Protein AF-A0A1B7M0Y3-F1 (afdb_monomer_lite)

pLDDT: mean 75.37, std 21.5, range [39.0, 94.75]

Radius of gyration: 18.72 Å; chains: 1; bounding box: 26×47×49 Å

Sequence (87 aa):
MLLDPDVSHSFRITALSETNEDEVVNSTQAITAAERARHIGQAIHNSNMEGMEASQQAILETYDYISGEINAETLVARVRALHGLER

Organism: NCBI:txid1837282

Structure (mmCIF, N/CA/C/O backbone):
data_AF-A0A1B7M0Y3-F1
#
_entry.id   AF-A0A1B7M0Y3-F1
#
loop_
_atom_site.group_PDB
_atom_site.id
_atom_site.type_symbol
_atom_site.label_atom_id
_atom_site.label_alt_id
_atom_site.label_comp_id
_atom_site.label_asym_id
_atom_site.label_entity_id
_atom_site.label_seq_id
_atom_site.pdbx_PDB_ins_code
_atom_site.Cartn_x
_atom_site.Cartn_y
_atom_site.Cartn_z
_atom_site.occupancy
_atom_site.B_iso_or_equiv
_atom_site.auth_seq_id
_atom_site.auth_comp_id
_atom_site.auth_asym_id
_atom_site.auth_atom_id
_atom_site.pdbx_PDB_model_num
ATOM 1 N N . MET A 1 1 ? 11.241 23.567 20.960 1.00 39.00 1 MET A N 1
ATOM 2 C CA . MET A 1 1 ? 9.847 23.203 20.645 1.00 39.00 1 MET A CA 1
ATOM 3 C C . MET A 1 1 ? 9.754 21.710 20.898 1.00 39.00 1 MET A C 1
ATOM 5 O O . MET A 1 1 ? 10.330 20.941 20.143 1.00 39.00 1 MET A O 1
ATOM 9 N N . LEU A 1 2 ? 9.250 21.358 22.078 1.00 44.50 2 LEU A N 1
ATOM 10 C CA . LEU A 1 2 ? 9.237 20.015 22.655 1.00 44.50 2 LEU A CA 1
ATOM 11 C C . LEU A 1 2 ? 7.865 19.419 22.307 1.00 44.50 2 LEU A C 1
ATOM 13 O O . LEU A 1 2 ? 6.863 20.055 22.618 1.00 44.50 2 LEU A O 1
ATOM 17 N N . LEU A 1 3 ? 7.806 18.293 21.595 1.00 44.69 3 LEU A N 1
ATOM 18 C CA . LEU A 1 3 ? 6.560 17.534 21.470 1.00 44.69 3 LEU A CA 1
ATOM 19 C C . LEU A 1 3 ? 6.494 16.591 22.669 1.00 44.69 3 LEU A C 1
ATOM 21 O O . LEU A 1 3 ? 7.345 15.712 22.792 1.00 44.69 3 LEU A O 1
ATOM 25 N N . ASP A 1 4 ? 5.511 16.796 23.538 1.00 39.91 4 ASP A N 1
ATOM 26 C CA . ASP A 1 4 ? 5.153 15.872 24.610 1.00 39.91 4 ASP A CA 1
ATOM 27 C C . ASP A 1 4 ? 4.588 14.567 24.008 1.00 39.91 4 ASP A C 1
ATOM 29 O O . ASP A 1 4 ? 3.583 14.620 23.294 1.00 39.91 4 ASP A O 1
ATOM 33 N N . PRO A 1 5 ? 5.187 13.387 24.261 1.00 45.41 5 PRO A N 1
ATOM 34 C CA . PRO A 1 5 ? 4.678 12.110 23.767 1.00 45.41 5 PRO A CA 1
ATOM 35 C C . PRO A 1 5 ? 3.762 11.411 24.789 1.00 45.41 5 PRO A C 1
ATOM 37 O O . PRO A 1 5 ? 3.867 10.201 24.970 1.00 45.41 5 PRO A O 1
ATOM 40 N N . ASP A 1 6 ? 2.869 12.146 25.462 1.00 47.69 6 ASP A N 1
ATOM 41 C CA . ASP A 1 6 ? 1.855 11.541 26.338 1.00 47.69 6 ASP A CA 1
ATOM 42 C C . ASP A 1 6 ? 0.448 11.662 25.738 1.00 47.69 6 ASP A C 1
ATOM 44 O O . ASP A 1 6 ? -0.317 12.577 26.032 1.00 47.69 6 ASP A O 1
ATOM 48 N N . VAL A 1 7 ? 0.092 10.685 24.901 1.00 48.53 7 VAL A N 1
ATOM 49 C CA . VAL A 1 7 ? -1.306 10.249 24.776 1.00 48.53 7 VAL A CA 1
ATOM 50 C C . VAL A 1 7 ? -1.377 8.828 25.324 1.00 48.53 7 VAL A C 1
ATOM 52 O O . VAL A 1 7 ? -1.320 7.836 24.600 1.00 48.53 7 VAL A O 1
ATOM 55 N N . SER A 1 8 ? -1.443 8.755 26.651 1.00 47.72 8 SER A N 1
ATOM 56 C CA . SER A 1 8 ? -1.645 7.547 27.443 1.00 47.72 8 SER A CA 1
ATOM 57 C C . SER A 1 8 ? -2.957 6.842 27.074 1.00 47.72 8 SER A C 1
ATOM 59 O O . SER A 1 8 ? -4.010 7.471 27.095 1.00 47.72 8 SER A O 1
ATOM 61 N N . HIS A 1 9 ? -2.929 5.530 26.823 1.00 41.81 9 HIS A N 1
ATOM 62 C CA . HIS A 1 9 ? -4.069 4.649 27.115 1.00 41.81 9 HIS A CA 1
ATOM 63 C C . HIS A 1 9 ? -3.558 3.426 27.876 1.00 41.81 9 HIS A C 1
ATOM 65 O O . HIS A 1 9 ? -3.241 2.376 27.321 1.00 41.81 9 HIS A O 1
ATOM 71 N N . SER A 1 10 ? -3.459 3.599 29.192 1.00 41.56 10 SER A N 1
ATOM 72 C CA . SER A 1 10 ? -3.280 2.508 30.143 1.00 41.56 10 SER A CA 1
ATOM 73 C C . SER A 1 10 ? -4.488 1.572 30.076 1.00 41.56 10 SER A C 1
ATOM 75 O O . SER A 1 10 ? -5.587 1.976 30.450 1.00 41.56 10 SER A O 1
ATOM 77 N N . PHE A 1 11 ? -4.300 0.319 29.660 1.00 45.28 11 PHE A N 1
ATOM 78 C CA . PHE A 1 11 ? -5.323 -0.715 29.827 1.00 45.28 11 PHE A CA 1
ATOM 79 C C . PHE A 1 11 ? -4.841 -1.742 30.856 1.00 45.28 11 PHE A C 1
ATOM 81 O O . PHE A 1 11 ? -4.113 -2.681 30.546 1.00 45.28 11 PHE A O 1
ATOM 88 N N . ARG A 1 12 ? -5.210 -1.521 32.124 1.00 42.75 12 ARG A N 1
ATOM 89 C CA . ARG A 1 12 ? -5.059 -2.515 33.194 1.00 42.75 12 ARG A CA 1
ATOM 90 C C . ARG A 1 12 ? -6.180 -3.542 33.052 1.00 42.75 12 ARG A C 1
ATOM 92 O O . ARG A 1 12 ? -7.330 -3.218 33.336 1.00 42.75 12 ARG A O 1
ATOM 99 N N . ILE A 1 13 ? -5.851 -4.775 32.670 1.00 46.78 13 ILE A N 1
ATOM 100 C CA . ILE A 1 13 ? -6.775 -5.901 32.843 1.00 46.78 13 ILE A CA 1
ATOM 101 C C . ILE A 1 13 ? -6.651 -6.372 34.292 1.00 46.78 13 ILE A C 1
ATOM 103 O O . ILE A 1 13 ? -5.760 -7.142 34.641 1.00 46.78 13 ILE A O 1
ATOM 107 N N . THR A 1 14 ? -7.536 -5.877 35.156 1.00 42.38 14 THR A N 1
ATOM 108 C CA . THR A 1 14 ? -7.811 -6.523 36.442 1.00 42.38 14 THR A CA 1
ATOM 109 C C . THR A 1 14 ? -8.767 -7.679 36.170 1.00 42.38 14 THR A C 1
ATOM 111 O O . THR A 1 14 ? -9.980 -7.495 36.173 1.00 42.38 14 THR A O 1
ATOM 114 N N . ALA A 1 15 ? -8.226 -8.869 35.926 1.00 42.47 15 ALA A N 1
ATOM 115 C CA . ALA A 1 15 ? -8.963 -10.111 36.109 1.00 42.47 15 ALA A CA 1
ATOM 116 C C . ALA A 1 15 ? -8.364 -10.811 37.333 1.00 42.47 15 ALA A C 1
ATOM 118 O O . ALA A 1 15 ? -7.365 -11.519 37.251 1.00 42.47 15 ALA A O 1
ATOM 119 N N . LEU A 1 16 ? -8.944 -10.520 38.498 1.00 51.28 16 LEU A N 1
ATOM 120 C CA . LEU A 1 16 ? -8.758 -11.323 39.699 1.00 51.28 16 LEU A CA 1
ATOM 121 C C . LEU A 1 16 ? -9.551 -12.614 39.503 1.00 51.28 16 LEU A C 1
ATOM 123 O O . LEU A 1 16 ? -10.773 -12.571 39.576 1.00 51.28 16 LEU A O 1
ATOM 127 N N . SER A 1 17 ? -8.862 -13.722 39.251 1.00 41.31 17 SER A N 1
ATOM 128 C CA . SER A 1 17 ? -9.220 -15.039 39.779 1.00 41.31 17 SER A CA 1
ATOM 129 C C . SER A 1 17 ? -8.099 -16.016 39.456 1.00 41.31 17 SER A C 1
ATOM 131 O O . SER A 1 17 ? -7.838 -16.346 38.304 1.00 41.31 17 SER A O 1
ATOM 133 N N . GLU A 1 18 ? -7.423 -16.446 40.515 1.00 63.28 18 GLU A N 1
ATOM 134 C CA . GLU A 1 18 ? -6.533 -17.598 40.541 1.00 63.28 18 GLU A CA 1
ATOM 135 C C . GLU A 1 18 ? -7.232 -18.808 39.911 1.00 63.28 18 GLU A C 1
ATOM 137 O O . GLU A 1 18 ? -8.285 -19.213 40.399 1.00 63.28 18 GLU A O 1
ATOM 142 N N . THR A 1 19 ? -6.678 -19.381 38.840 1.00 44.28 19 THR A N 1
ATOM 143 C CA . THR A 1 19 ? -6.298 -20.805 38.750 1.00 44.28 19 THR A CA 1
ATOM 144 C C . THR A 1 19 ? -5.797 -21.174 37.347 1.00 44.28 19 THR A C 1
ATOM 146 O O . THR A 1 19 ? -6.519 -21.059 36.369 1.00 44.28 19 THR A O 1
ATOM 149 N N . ASN A 1 20 ? -4.577 -21.715 37.340 1.00 45.03 20 ASN A N 1
ATOM 150 C CA . ASN A 1 20 ? -4.080 -22.811 36.502 1.00 45.03 20 ASN A CA 1
ATOM 151 C C . ASN A 1 20 ? -3.763 -22.590 35.006 1.00 45.03 20 ASN A C 1
ATOM 153 O O . ASN A 1 20 ? -4.641 -22.451 34.169 1.00 45.03 20 ASN A O 1
ATOM 157 N N . GLU A 1 21 ? -2.456 -22.738 34.749 1.00 48.47 21 GLU A N 1
ATOM 158 C CA . GLU A 1 21 ? -1.833 -23.555 33.692 1.00 48.47 21 GLU A CA 1
ATOM 159 C C . GLU A 1 21 ? -1.930 -23.079 32.225 1.00 48.47 21 GLU A C 1
ATOM 161 O O . GLU A 1 21 ? -2.978 -23.078 31.595 1.00 48.47 21 GLU A O 1
ATOM 166 N N . ASP A 1 22 ? -0.750 -22.753 31.678 1.00 41.62 22 ASP A N 1
ATOM 167 C CA . ASP A 1 22 ? -0.382 -22.865 30.258 1.00 41.62 22 ASP A CA 1
ATOM 168 C C . ASP A 1 22 ? -1.234 -22.139 29.207 1.00 41.62 22 ASP A C 1
ATOM 170 O O . ASP A 1 22 ? -1.597 -22.706 28.177 1.00 41.62 22 ASP A O 1
ATOM 174 N N . GLU A 1 23 ? -1.420 -20.828 29.359 1.00 40.34 23 GLU A N 1
ATOM 175 C CA . GLU A 1 23 ? -1.779 -19.992 28.213 1.00 40.34 23 GLU A CA 1
ATOM 176 C C . GLU A 1 23 ? -0.697 -18.937 27.969 1.00 40.34 23 GLU A C 1
ATOM 178 O O . GLU A 1 23 ? -0.633 -17.891 28.618 1.00 40.34 23 GLU A O 1
ATOM 183 N N . VAL A 1 24 ? 0.190 -19.211 27.006 1.00 46.44 24 VAL A N 1
ATOM 184 C CA . VAL A 1 24 ? 0.969 -18.164 26.338 1.00 46.44 24 VAL A CA 1
ATOM 185 C C . VAL A 1 24 ? -0.048 -17.316 25.586 1.00 46.44 24 VAL A C 1
ATOM 187 O O . VAL A 1 24 ? -0.323 -17.554 24.410 1.00 46.44 24 VAL A O 1
ATOM 190 N N . VAL A 1 25 ? -0.652 -16.351 26.281 1.00 45.59 25 VAL A N 1
ATOM 191 C CA . VAL A 1 25 ? -1.570 -15.376 25.693 1.00 45.59 25 VAL A CA 1
ATOM 192 C C . VAL A 1 25 ? -0.728 -14.459 24.811 1.00 45.59 25 VAL A C 1
ATOM 194 O O . VAL A 1 25 ? -0.344 -13.351 25.197 1.00 45.59 25 VAL A O 1
ATOM 197 N N . ASN A 1 26 ? -0.367 -14.952 23.624 1.00 47.88 26 ASN A N 1
ATOM 198 C CA . ASN A 1 26 ? 0.259 -14.177 22.567 1.00 47.88 26 ASN A CA 1
ATOM 199 C C . ASN A 1 26 ? -0.807 -13.210 22.062 1.00 47.88 26 ASN A C 1
ATOM 201 O O . ASN A 1 26 ? -1.509 -13.464 21.081 1.00 47.88 26 ASN A O 1
ATOM 205 N N . SER A 1 27 ? -0.970 -12.142 22.839 1.00 45.03 27 SER A N 1
ATOM 206 C CA . SER A 1 27 ? -1.921 -11.056 22.677 1.00 45.03 27 SER A CA 1
ATOM 207 C C . SER A 1 27 ? -1.557 -10.317 21.399 1.00 45.03 27 SER A C 1
ATOM 209 O O . SER A 1 27 ? -0.951 -9.249 21.420 1.00 45.03 27 SER A O 1
ATOM 211 N N . THR A 1 28 ? -1.866 -10.936 20.264 1.00 54.31 28 THR A N 1
ATOM 212 C CA . THR A 1 28 ? -1.716 -10.353 18.940 1.00 54.31 28 THR A CA 1
ATOM 213 C C . THR A 1 28 ? -2.766 -9.258 18.867 1.00 54.31 28 THR A C 1
ATOM 215 O O . THR A 1 28 ? -3.894 -9.496 18.439 1.00 54.31 28 THR A O 1
ATOM 218 N N . GLN A 1 29 ? -2.446 -8.073 19.395 1.00 61.22 29 GLN A N 1
ATOM 219 C CA . GLN A 1 29 ? -3.315 -6.917 19.248 1.00 61.22 29 GLN A CA 1
ATOM 220 C C . GLN A 1 29 ? -3.544 -6.725 17.753 1.00 61.22 29 GLN A C 1
ATOM 222 O O . GLN A 1 29 ? -2.601 -6.524 16.987 1.00 61.22 29 GLN A O 1
ATOM 227 N N . ALA A 1 30 ? -4.802 -6.842 17.333 1.00 65.62 30 ALA A N 1
ATOM 228 C CA . ALA A 1 30 ? -5.174 -6.628 15.950 1.00 65.62 30 ALA A CA 1
ATOM 229 C C . ALA A 1 30 ? -4.818 -5.182 15.579 1.00 65.62 30 ALA A C 1
ATOM 231 O O . ALA A 1 30 ? -5.445 -4.234 16.052 1.00 65.62 30 ALA A O 1
ATOM 232 N N . ILE A 1 31 ? -3.782 -5.012 14.754 1.00 79.19 31 ILE A N 1
ATOM 233 C CA . ILE A 1 31 ? -3.399 -3.696 14.244 1.00 79.19 31 ILE A CA 1
ATOM 234 C C . ILE A 1 31 ? -4.557 -3.189 13.381 1.00 79.19 31 ILE A C 1
ATOM 236 O O . ILE A 1 31 ? -5.016 -3.881 12.469 1.00 79.19 31 ILE A O 1
ATOM 240 N N . THR A 1 32 ? -5.048 -1.989 13.682 1.00 89.31 32 THR A N 1
ATOM 241 C CA . THR A 1 32 ? -6.144 -1.368 12.934 1.00 89.31 32 THR A CA 1
ATOM 242 C C . THR A 1 32 ? -5.654 -0.853 11.580 1.00 89.31 32 THR A C 1
ATOM 244 O O . THR A 1 32 ? -4.467 -0.583 11.391 1.00 89.31 32 THR A O 1
ATOM 247 N N . ALA A 1 33 ? -6.572 -0.657 10.630 1.00 89.50 33 ALA A N 1
ATOM 248 C CA . ALA A 1 33 ? -6.242 -0.062 9.334 1.00 89.50 33 ALA A CA 1
ATOM 249 C C . ALA A 1 33 ? -5.599 1.332 9.470 1.00 89.50 33 ALA A C 1
ATOM 251 O O . ALA A 1 33 ? -4.673 1.662 8.734 1.00 89.50 33 ALA A O 1
ATOM 252 N N . ALA A 1 34 ? -6.039 2.127 10.453 1.00 89.06 34 ALA A N 1
ATOM 253 C CA . ALA A 1 34 ? -5.471 3.443 10.732 1.00 89.06 34 ALA A CA 1
ATOM 254 C C . ALA A 1 34 ? -4.001 3.356 11.174 1.00 89.06 34 ALA A C 1
ATOM 256 O O . ALA A 1 34 ? -3.165 4.100 10.663 1.00 89.06 34 ALA A O 1
ATOM 257 N N . GLU A 1 35 ? -3.665 2.413 12.061 1.00 90.56 35 GLU A N 1
ATOM 258 C CA . GLU A 1 35 ? -2.277 2.226 12.495 1.00 90.56 35 GLU A CA 1
ATOM 259 C C . GLU A 1 35 ? -1.406 1.677 11.355 1.00 90.56 35 GLU A C 1
ATOM 261 O O . GLU A 1 35 ? -0.279 2.133 11.158 1.00 90.56 35 GLU A O 1
ATOM 266 N N . ARG A 1 36 ? -1.944 0.775 10.520 1.00 92.06 36 ARG A N 1
ATOM 267 C CA . ARG A 1 36 ? -1.246 0.315 9.307 1.00 92.06 36 ARG A CA 1
ATOM 268 C C . ARG A 1 36 ? -0.970 1.457 8.329 1.00 92.06 36 ARG A C 1
ATOM 270 O O . ARG A 1 36 ? 0.155 1.571 7.847 1.00 92.06 36 ARG A O 1
ATOM 277 N N . ALA A 1 37 ? -1.945 2.330 8.079 1.00 92.06 37 ALA A N 1
ATOM 278 C CA . ALA A 1 37 ? -1.760 3.508 7.233 1.00 92.06 37 ALA A CA 1
ATOM 279 C C . ALA A 1 37 ? -0.708 4.467 7.813 1.00 92.06 37 ALA A C 1
ATOM 281 O O . ALA A 1 37 ? 0.134 4.977 7.071 1.00 92.06 37 ALA A O 1
ATOM 282 N N . ARG A 1 38 ? -0.703 4.662 9.141 1.00 92.81 38 ARG A N 1
ATOM 283 C CA . ARG A 1 38 ? 0.316 5.463 9.835 1.00 92.81 38 ARG A CA 1
ATOM 284 C C . ARG A 1 38 ? 1.718 4.888 9.628 1.00 92.81 38 ARG A C 1
ATOM 286 O O . ARG A 1 38 ? 2.631 5.636 9.284 1.00 92.81 38 ARG A O 1
ATOM 293 N N . HIS A 1 39 ? 1.882 3.574 9.784 1.00 91.50 39 HIS A N 1
ATOM 294 C CA . HIS A 1 39 ? 3.158 2.893 9.555 1.00 91.50 39 HIS A CA 1
ATOM 295 C C . HIS A 1 39 ? 3.652 3.038 8.109 1.00 91.50 39 HIS A C 1
ATOM 297 O O . HIS A 1 39 ? 4.817 3.377 7.903 1.00 91.50 39 HIS A O 1
ATOM 303 N N . ILE A 1 40 ? 2.778 2.847 7.114 1.00 93.25 40 ILE A N 1
ATOM 304 C CA . ILE A 1 40 ? 3.134 3.024 5.696 1.00 93.25 40 ILE A CA 1
ATOM 305 C C . ILE A 1 40 ? 3.526 4.476 5.400 1.00 93.25 40 ILE A C 1
ATOM 307 O O . ILE A 1 40 ? 4.561 4.716 4.780 1.00 93.25 40 ILE A O 1
ATOM 311 N N . GLY A 1 41 ? 2.757 5.452 5.891 1.00 93.94 41 GLY A N 1
ATOM 312 C CA . GLY A 1 41 ? 3.075 6.870 5.715 1.00 93.94 41 GLY A CA 1
ATOM 313 C C . GLY A 1 41 ? 4.425 7.254 6.327 1.00 93.94 41 GLY A C 1
ATOM 314 O O . GLY A 1 41 ? 5.202 7.974 5.701 1.00 93.94 41 GLY A O 1
ATOM 315 N N . GLN A 1 42 ? 4.740 6.730 7.517 1.00 93.94 42 GLN A N 1
ATOM 316 C CA . GLN A 1 42 ? 6.033 6.955 8.166 1.00 93.94 42 GLN A CA 1
ATOM 317 C C . GLN A 1 42 ? 7.188 6.310 7.387 1.00 93.94 42 GLN A C 1
ATOM 319 O O . GLN A 1 42 ? 8.228 6.941 7.220 1.00 93.94 42 GLN A O 1
ATOM 324 N N . ALA A 1 43 ? 7.004 5.093 6.868 1.00 90.19 43 ALA A N 1
ATOM 325 C CA . ALA A 1 43 ? 8.012 4.426 6.046 1.00 90.19 43 ALA A CA 1
ATOM 326 C C . ALA A 1 43 ? 8.310 5.216 4.759 1.00 90.19 43 ALA A C 1
ATOM 328 O O . ALA A 1 43 ? 9.472 5.491 4.477 1.00 90.19 43 ALA A O 1
ATOM 329 N N . ILE A 1 44 ? 7.273 5.661 4.038 1.00 90.94 44 ILE A N 1
ATOM 330 C CA . ILE A 1 44 ? 7.425 6.485 2.826 1.00 90.94 44 ILE A CA 1
ATOM 331 C C . ILE A 1 44 ? 8.115 7.813 3.154 1.00 90.94 44 ILE A C 1
ATOM 333 O O . ILE A 1 44 ? 9.020 8.231 2.435 1.00 90.94 44 ILE A O 1
ATOM 337 N N . HIS A 1 45 ? 7.713 8.476 4.243 1.00 91.88 45 HIS A N 1
ATOM 338 C CA . HIS A 1 45 ? 8.348 9.722 4.665 1.00 91.88 45 HIS A CA 1
ATOM 339 C C . HIS A 1 45 ? 9.840 9.523 4.950 1.00 91.88 45 HIS A C 1
ATOM 341 O O . HIS A 1 45 ? 10.658 10.290 4.448 1.00 91.88 45 HIS A O 1
ATOM 347 N N . ASN A 1 46 ? 10.200 8.475 5.693 1.00 92.44 46 ASN A N 1
ATOM 348 C CA . ASN A 1 46 ? 11.593 8.164 5.996 1.00 92.44 46 ASN A CA 1
ATOM 349 C C . ASN A 1 46 ? 12.397 7.866 4.722 1.00 92.44 46 ASN A C 1
ATOM 351 O O . ASN A 1 46 ? 13.469 8.435 4.547 1.00 92.44 46 ASN A O 1
ATOM 355 N N . SER A 1 47 ? 11.866 7.057 3.798 1.00 88.06 47 SER A N 1
ATOM 356 C CA . SER A 1 47 ? 12.535 6.781 2.519 1.00 88.06 47 SER A CA 1
ATOM 357 C C . SER A 1 47 ? 12.754 8.056 1.700 1.00 88.06 47 SER A C 1
ATOM 359 O O . SER A 1 47 ? 13.857 8.285 1.207 1.00 88.06 47 SER A O 1
ATOM 361 N N . ASN A 1 48 ? 11.758 8.944 1.641 1.00 90.12 48 ASN A N 1
ATOM 362 C CA . ASN A 1 48 ? 11.898 10.233 0.962 1.00 90.12 48 ASN A CA 1
ATOM 363 C C . ASN A 1 48 ? 12.978 11.112 1.615 1.00 90.12 48 ASN A C 1
ATOM 365 O O . ASN A 1 48 ? 13.736 11.774 0.908 1.00 90.12 48 ASN A O 1
ATOM 369 N N . MET A 1 49 ? 13.083 11.102 2.949 1.00 94.75 49 MET A N 1
ATOM 370 C CA . MET A 1 49 ? 14.149 11.808 3.674 1.00 94.75 49 MET A CA 1
ATOM 371 C C . MET A 1 49 ? 15.543 11.226 3.391 1.00 94.75 49 MET A C 1
ATOM 373 O O . MET A 1 49 ? 16.531 11.953 3.464 1.00 94.75 49 MET A O 1
ATOM 377 N N . GLU A 1 50 ? 15.628 9.949 3.019 1.00 92.50 50 GLU A N 1
ATOM 378 C CA . GLU A 1 50 ? 16.854 9.281 2.561 1.00 92.50 50 GLU A CA 1
ATOM 379 C C . GLU A 1 50 ? 17.117 9.475 1.053 1.00 92.50 50 GLU A C 1
ATOM 381 O O . GLU A 1 50 ? 18.098 8.956 0.519 1.00 92.50 50 GLU A O 1
ATOM 386 N N . GLY A 1 51 ? 16.267 10.238 0.353 1.00 93.44 51 GLY A N 1
ATOM 387 C CA . GLY A 1 51 ? 16.364 10.461 -1.092 1.00 93.44 51 GLY A CA 1
ATOM 388 C C . GLY A 1 51 ? 15.930 9.258 -1.934 1.00 93.44 51 GLY A C 1
ATOM 389 O O . GLY A 1 51 ? 16.259 9.190 -3.118 1.00 93.44 51 GLY A O 1
ATOM 390 N N . MET A 1 52 ? 15.211 8.306 -1.336 1.00 89.50 52 MET A N 1
ATOM 391 C CA . MET A 1 52 ? 14.672 7.123 -2.000 1.00 89.50 52 MET A CA 1
ATOM 392 C C . MET A 1 52 ? 13.157 7.254 -2.152 1.00 89.50 52 MET A C 1
ATOM 394 O O . MET A 1 52 ? 12.413 7.168 -1.178 1.00 89.50 52 MET A O 1
ATOM 398 N N . GLU A 1 53 ? 12.684 7.426 -3.383 1.00 88.81 53 GLU A N 1
ATOM 399 C CA . GLU A 1 53 ? 11.247 7.444 -3.658 1.00 88.81 53 GLU A CA 1
ATOM 400 C C . GLU A 1 53 ? 10.691 6.022 -3.787 1.00 88.81 53 GLU A C 1
ATOM 402 O O . GLU A 1 53 ? 11.208 5.188 -4.537 1.00 88.81 53 GLU A O 1
ATOM 407 N N . ALA A 1 54 ? 9.592 5.752 -3.081 1.00 85.19 54 ALA A N 1
ATOM 408 C CA . ALA A 1 54 ? 8.826 4.530 -3.282 1.00 85.19 54 ALA A CA 1
ATOM 409 C C . ALA A 1 54 ? 8.139 4.560 -4.657 1.00 85.19 54 ALA A C 1
ATOM 411 O O . ALA A 1 54 ? 7.502 5.548 -5.030 1.00 85.19 54 ALA A O 1
ATOM 412 N N . SER A 1 55 ? 8.229 3.461 -5.411 1.00 88.69 55 SER A N 1
ATOM 413 C CA . SER A 1 55 ? 7.544 3.358 -6.701 1.00 88.69 55 SER A CA 1
ATOM 414 C C . SER A 1 55 ? 6.023 3.358 -6.513 1.00 88.69 55 SER A C 1
ATOM 416 O O . SER A 1 55 ? 5.502 2.830 -5.529 1.00 88.69 55 SER A O 1
ATOM 418 N N . GLN A 1 56 ? 5.282 3.893 -7.487 1.00 90.06 56 GLN A N 1
ATOM 419 C CA . GLN A 1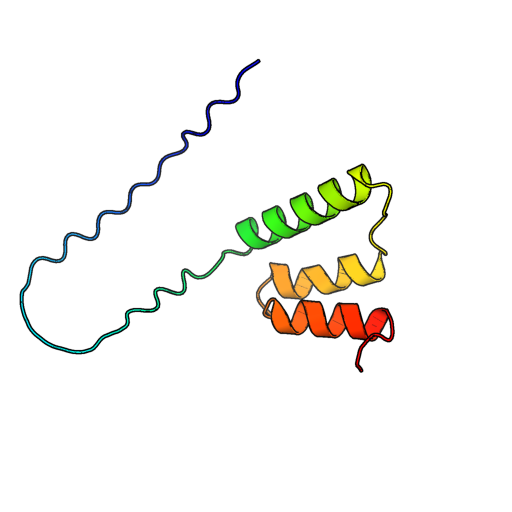 56 ? 3.813 3.878 -7.438 1.00 90.06 56 GLN A CA 1
ATOM 420 C C . GLN A 1 56 ? 3.255 2.451 -7.326 1.00 90.06 56 GLN A C 1
ATOM 422 O O . GLN A 1 56 ? 2.288 2.230 -6.608 1.00 90.06 56 GLN A O 1
ATOM 427 N N . GLN A 1 57 ? 3.891 1.473 -7.980 1.00 89.31 57 GLN A N 1
ATOM 428 C CA . GLN A 1 57 ? 3.496 0.066 -7.876 1.00 89.31 57 GLN A CA 1
ATOM 429 C C . GLN A 1 57 ? 3.702 -0.487 -6.460 1.00 89.31 57 GLN A C 1
ATOM 431 O O . GLN A 1 57 ? 2.818 -1.164 -5.950 1.00 89.31 57 GLN A O 1
ATOM 436 N N . ALA A 1 58 ? 4.807 -0.146 -5.788 1.00 87.81 58 ALA A N 1
ATOM 437 C CA . ALA A 1 58 ? 5.029 -0.557 -4.402 1.00 87.81 58 ALA A CA 1
ATOM 438 C C . ALA A 1 58 ? 4.011 0.086 -3.444 1.00 87.81 58 ALA A C 1
ATOM 440 O O . ALA A 1 58 ? 3.561 -0.566 -2.508 1.00 87.81 58 ALA A O 1
ATOM 441 N N . ILE A 1 59 ? 3.609 1.338 -3.696 1.00 91.69 59 ILE A N 1
ATOM 442 C CA . ILE A 1 59 ? 2.565 2.019 -2.914 1.00 91.69 59 ILE A CA 1
ATOM 443 C C . ILE A 1 59 ? 1.212 1.321 -3.093 1.00 91.69 59 ILE A C 1
ATOM 445 O O . ILE A 1 59 ? 0.501 1.131 -2.107 1.00 91.69 59 ILE A O 1
ATOM 449 N N . LEU A 1 60 ? 0.867 0.899 -4.315 1.00 93.25 60 LEU A N 1
ATOM 450 C CA . LEU A 1 60 ? -0.388 0.189 -4.579 1.00 93.25 60 LEU A CA 1
ATOM 451 C C . LEU A 1 60 ? -0.503 -1.109 -3.769 1.00 93.25 60 LEU A C 1
ATOM 453 O O . LEU A 1 60 ? -1.561 -1.368 -3.203 1.00 93.25 60 LEU A O 1
ATOM 457 N N . GLU A 1 61 ? 0.589 -1.866 -3.626 1.00 90.56 61 GLU A N 1
ATOM 458 C CA . GLU A 1 61 ? 0.593 -3.097 -2.819 1.00 90.56 61 GLU A CA 1
ATOM 459 C C . GLU A 1 61 ? 0.264 -2.848 -1.336 1.00 90.56 61 GLU A C 1
ATOM 461 O O . GLU A 1 61 ? -0.215 -3.743 -0.639 1.00 90.56 61 GLU A O 1
ATOM 466 N N . THR A 1 62 ? 0.471 -1.627 -0.831 1.00 93.38 62 THR A N 1
ATOM 467 C CA . THR A 1 62 ? 0.184 -1.303 0.574 1.00 93.38 62 THR A CA 1
ATOM 468 C C . THR A 1 62 ? -1.307 -1.182 0.882 1.00 93.38 62 THR A C 1
ATOM 470 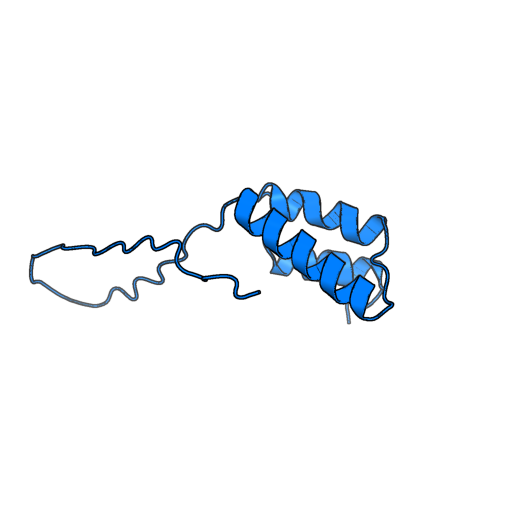O O . THR A 1 62 ? -1.674 -1.301 2.051 1.00 93.38 62 THR A O 1
ATOM 473 N N . TYR A 1 63 ? -2.179 -0.984 -0.116 1.00 94.44 63 TYR A N 1
ATOM 474 C CA . TYR A 1 63 ? -3.616 -0.804 0.125 1.00 94.44 63 TYR A CA 1
ATOM 475 C C . TYR A 1 63 ? -4.270 -2.056 0.710 1.00 94.44 63 TYR A C 1
ATOM 477 O O . TYR A 1 63 ? -4.975 -1.942 1.713 1.00 94.44 63 TYR A O 1
ATOM 485 N N . ASP A 1 64 ? -3.962 -3.233 0.161 1.00 91.62 64 ASP A N 1
ATOM 486 C CA . ASP A 1 64 ? -4.459 -4.519 0.666 1.00 91.62 64 ASP A CA 1
ATOM 487 C C . ASP A 1 64 ? -3.954 -4.786 2.094 1.00 91.62 64 ASP A C 1
ATOM 489 O O . ASP A 1 64 ? -4.637 -5.381 2.931 1.00 91.62 64 ASP A O 1
ATOM 493 N N . TYR A 1 65 ? -2.734 -4.334 2.406 1.00 92.62 65 TYR A N 1
ATOM 494 C CA . TYR A 1 65 ? -2.198 -4.433 3.761 1.00 92.62 65 TYR A CA 1
ATOM 495 C C . TYR A 1 65 ? -2.944 -3.490 4.704 1.00 92.62 65 TYR A C 1
ATOM 497 O O . TYR A 1 65 ? -3.370 -3.902 5.780 1.00 92.62 65 TYR A O 1
ATOM 505 N N . ILE A 1 66 ? -3.152 -2.233 4.305 1.00 92.94 66 ILE A N 1
ATOM 506 C CA . ILE A 1 66 ? -3.872 -1.236 5.102 1.00 92.94 66 ILE A CA 1
ATOM 507 C C . ILE A 1 66 ? -5.302 -1.712 5.386 1.00 92.94 66 ILE A C 1
ATOM 509 O O . ILE A 1 66 ? -5.706 -1.716 6.555 1.00 92.94 66 ILE A O 1
ATOM 513 N N . SER A 1 67 ? -6.028 -2.189 4.368 1.00 93.06 67 SER A N 1
ATOM 514 C CA . SER A 1 67 ? -7.385 -2.738 4.517 1.00 93.06 67 SER A CA 1
ATOM 515 C C . SER A 1 67 ? -7.424 -3.986 5.405 1.00 93.06 67 SER A C 1
ATOM 517 O O . SER A 1 67 ? -8.436 -4.251 6.053 1.00 93.06 67 SER A O 1
ATOM 519 N N . GLY A 1 68 ? -6.296 -4.688 5.540 1.00 90.62 68 GLY A N 1
ATOM 520 C CA . GLY A 1 68 ? -6.177 -5.920 6.315 1.00 90.62 68 GLY A CA 1
ATOM 521 C C . GLY A 1 68 ? -6.526 -7.173 5.524 1.00 90.62 68 GLY A C 1
ATOM 522 O O . GLY A 1 68 ? -6.699 -8.226 6.131 1.00 90.62 68 GLY A O 1
ATOM 523 N N . GLU A 1 69 ? -6.626 -7.068 4.199 1.00 92.31 69 GLU A N 1
ATOM 524 C CA . GLU A 1 69 ? -6.801 -8.212 3.302 1.00 92.31 69 GLU A CA 1
ATOM 525 C C . GLU A 1 69 ? -5.542 -9.082 3.234 1.00 92.31 69 GLU A C 1
ATOM 527 O O . GLU A 1 69 ? -5.642 -10.301 3.092 1.00 92.31 69 GLU A O 1
ATOM 532 N N . ILE A 1 70 ? -4.359 -8.478 3.394 1.00 91.38 70 ILE A N 1
ATOM 533 C CA . ILE A 1 70 ? -3.082 -9.195 3.488 1.00 91.38 70 ILE A CA 1
ATOM 534 C C . ILE A 1 70 ? -2.316 -8.837 4.764 1.00 91.38 70 ILE A C 1
ATOM 536 O O . ILE A 1 70 ? -2.449 -7.750 5.327 1.00 91.38 70 ILE A O 1
ATOM 540 N N . ASN A 1 71 ? -1.464 -9.759 5.214 1.00 89.69 71 ASN A N 1
ATOM 541 C CA . ASN A 1 71 ? -0.534 -9.518 6.316 1.00 89.69 71 ASN A CA 1
ATOM 542 C C . ASN A 1 71 ? 0.785 -8.882 5.821 1.00 89.69 71 ASN A C 1
ATOM 544 O O . ASN A 1 71 ? 1.048 -8.786 4.621 1.00 89.69 71 ASN A O 1
ATOM 548 N N . ALA A 1 72 ? 1.633 -8.452 6.760 1.00 88.44 72 ALA A N 1
ATOM 549 C CA . ALA A 1 72 ? 2.903 -7.794 6.446 1.00 88.44 72 ALA A CA 1
ATOM 550 C C . ALA A 1 72 ? 3.878 -8.701 5.669 1.00 88.44 72 ALA A C 1
ATOM 552 O O . ALA A 1 72 ? 4.585 -8.226 4.785 1.00 88.44 72 ALA A O 1
ATOM 553 N N . GLU A 1 73 ? 3.900 -10.006 5.955 1.00 93.25 73 GLU A N 1
ATOM 554 C CA . GLU A 1 73 ? 4.751 -10.968 5.240 1.00 93.25 73 GLU A CA 1
ATOM 555 C C . GLU A 1 73 ? 4.370 -11.066 3.760 1.00 93.25 73 GLU A C 1
ATOM 557 O O . GLU A 1 73 ? 5.236 -11.032 2.886 1.00 93.25 73 GLU A O 1
ATOM 562 N N . THR A 1 74 ? 3.067 -11.107 3.476 1.00 93.88 74 THR A N 1
ATOM 563 C CA . THR A 1 74 ? 2.535 -11.122 2.110 1.00 93.88 74 THR A CA 1
ATOM 564 C C . THR A 1 74 ? 2.874 -9.824 1.382 1.00 93.88 74 THR A C 1
ATOM 566 O O . THR A 1 74 ? 3.313 -9.877 0.235 1.00 93.88 74 THR A O 1
ATOM 569 N N . LEU A 1 75 ? 2.749 -8.665 2.045 1.00 93.56 75 LEU A N 1
ATOM 570 C CA . LEU A 1 75 ? 3.163 -7.378 1.475 1.00 93.56 75 LEU A CA 1
ATOM 571 C C . LEU A 1 75 ? 4.646 -7.394 1.078 1.00 93.56 75 LEU A C 1
ATOM 573 O O . LEU A 1 75 ? 4.993 -7.035 -0.046 1.00 93.56 75 LEU A O 1
ATOM 577 N N . VAL A 1 76 ? 5.523 -7.852 1.977 1.00 92.50 76 VAL A N 1
ATOM 578 C CA . VAL A 1 76 ? 6.967 -7.947 1.710 1.00 92.50 76 VAL A CA 1
ATOM 579 C C . VAL A 1 76 ? 7.248 -8.884 0.539 1.00 92.50 76 VAL A C 1
ATOM 581 O O . VAL A 1 76 ? 8.067 -8.550 -0.316 1.00 92.50 76 VAL A O 1
ATOM 584 N N . ALA A 1 77 ? 6.57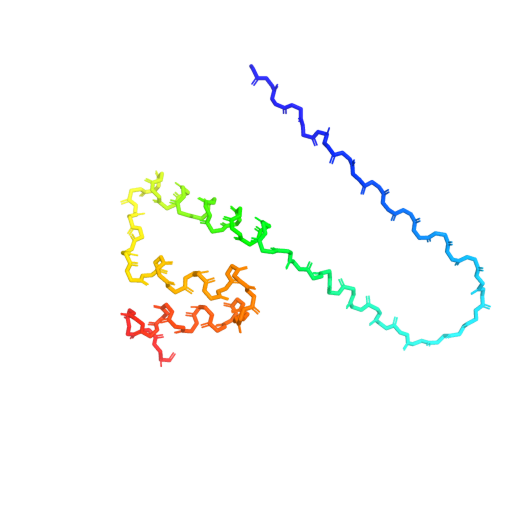3 -10.033 0.467 1.00 94.56 77 ALA A N 1
ATOM 585 C CA . ALA A 1 77 ? 6.732 -10.971 -0.639 1.00 94.56 77 ALA A CA 1
ATOM 586 C C . ALA A 1 77 ? 6.330 -10.343 -1.985 1.00 94.56 77 ALA A C 1
ATOM 588 O O . ALA A 1 77 ? 7.094 -10.436 -2.946 1.00 94.56 77 ALA A O 1
ATOM 589 N N . ARG A 1 78 ? 5.189 -9.641 -2.044 1.00 93.88 78 ARG A N 1
ATOM 590 C CA . ARG A 1 78 ? 4.723 -8.965 -3.267 1.00 93.88 78 ARG A CA 1
ATOM 591 C C . ARG A 1 78 ? 5.664 -7.849 -3.711 1.00 93.88 78 ARG A C 1
ATOM 593 O O . ARG A 1 78 ? 6.045 -7.796 -4.877 1.00 93.88 78 ARG A O 1
ATOM 600 N N . VAL A 1 79 ? 6.112 -7.006 -2.779 1.00 92.06 79 VAL A N 1
ATOM 601 C CA . VAL A 1 79 ? 7.081 -5.940 -3.081 1.00 92.06 79 VAL A CA 1
ATOM 602 C C . VAL A 1 79 ? 8.426 -6.530 -3.519 1.00 92.06 79 VAL A C 1
ATOM 604 O O . VAL A 1 79 ? 9.044 -6.027 -4.452 1.00 92.06 79 VAL A O 1
ATOM 607 N N . ARG A 1 80 ? 8.887 -7.634 -2.917 1.00 92.00 80 ARG A N 1
ATOM 608 C CA . ARG A 1 80 ? 10.107 -8.321 -3.372 1.00 92.00 80 ARG A CA 1
ATOM 609 C C . ARG A 1 80 ? 9.964 -8.880 -4.783 1.00 92.00 80 ARG A C 1
ATOM 611 O O . ARG A 1 80 ? 10.878 -8.677 -5.575 1.00 92.00 80 ARG A O 1
ATOM 618 N N . ALA A 1 81 ? 8.844 -9.525 -5.103 1.00 93.75 81 ALA A N 1
ATOM 619 C CA . ALA A 1 81 ? 8.570 -10.030 -6.448 1.00 93.75 81 ALA A CA 1
ATOM 620 C C . ALA A 1 81 ? 8.521 -8.893 -7.485 1.00 93.75 81 ALA A C 1
ATOM 622 O O . ALA A 1 81 ? 9.125 -8.997 -8.550 1.00 93.75 81 ALA A O 1
ATOM 623 N N . LEU A 1 82 ? 7.923 -7.744 -7.137 1.00 90.88 82 LEU A N 1
ATOM 624 C CA . LEU A 1 82 ? 7.936 -6.538 -7.979 1.00 90.88 82 LEU A CA 1
ATOM 625 C C . LEU A 1 82 ? 9.365 -6.091 -8.349 1.00 90.88 82 LEU A C 1
ATOM 627 O O . LEU A 1 82 ? 9.598 -5.587 -9.446 1.00 90.88 82 LEU A O 1
ATOM 631 N N . HIS A 1 83 ? 10.324 -6.297 -7.445 1.00 87.81 83 HIS A N 1
ATOM 632 C CA . HIS A 1 83 ? 11.738 -5.979 -7.647 1.00 87.81 83 HIS A CA 1
ATOM 633 C C . HIS A 1 83 ? 12.595 -7.179 -8.102 1.00 87.81 83 HIS A C 1
ATOM 635 O O . HIS A 1 83 ? 13.814 -7.040 -8.212 1.00 87.81 83 HIS A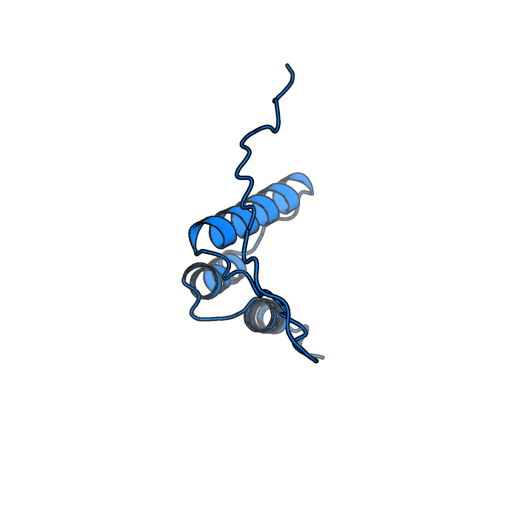 O 1
ATOM 641 N N . GLY A 1 84 ? 11.998 -8.348 -8.369 1.00 90.62 84 GLY A N 1
ATOM 642 C CA . GLY A 1 84 ? 12.710 -9.567 -8.775 1.00 90.62 84 GLY A CA 1
ATOM 643 C C . GLY A 1 84 ? 13.600 -10.182 -7.684 1.00 90.62 84 GLY A C 1
ATOM 644 O O . GLY A 1 84 ? 14.597 -10.836 -7.989 1.00 90.62 84 GLY A O 1
ATOM 645 N N . LEU A 1 85 ? 13.272 -9.950 -6.409 1.00 88.12 85 LEU A N 1
ATOM 646 C CA . LEU A 1 85 ? 14.039 -10.377 -5.227 1.00 88.12 85 LEU A CA 1
ATOM 647 C C . LEU A 1 85 ? 13.514 -11.680 -4.592 1.00 88.12 85 LEU A C 1
ATOM 649 O O . LEU A 1 85 ? 13.808 -11.972 -3.436 1.00 88.12 85 LEU A O 1
ATOM 653 N N . GLU A 1 86 ? 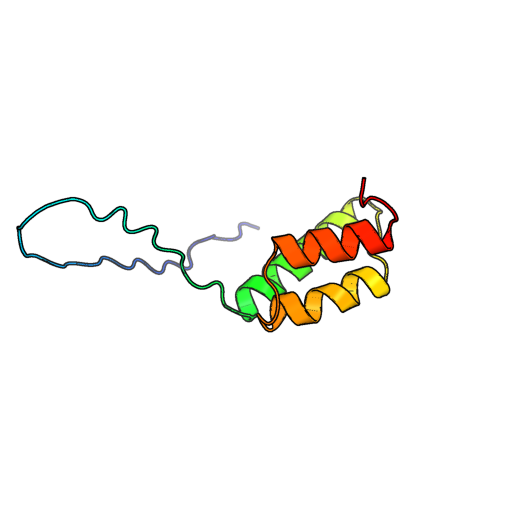12.722 -12.458 -5.322 1.00 81.00 86 GLU A N 1
ATOM 654 C CA . GLU A 1 86 ? 12.068 -13.704 -4.881 1.00 81.00 86 GLU A CA 1
ATOM 655 C C . GLU A 1 86 ? 12.993 -14.941 -4.887 1.00 81.00 86 GLU A C 1
ATOM 657 O O . GLU A 1 86 ? 12.588 -16.033 -5.284 1.00 81.00 86 GLU A O 1
ATOM 662 N N . ARG A 1 87 ? 14.257 -14.763 -4.481 1.00 60.56 87 ARG A N 1
ATOM 663 C CA . ARG A 1 87 ? 15.291 -15.810 -4.473 1.00 60.56 87 ARG A CA 1
ATOM 664 C C . ARG A 1 87 ? 15.525 -16.442 -3.110 1.00 60.56 87 ARG A C 1
ATOM 666 O O . ARG A 1 87 ? 15.544 -15.695 -2.108 1.00 60.56 87 AR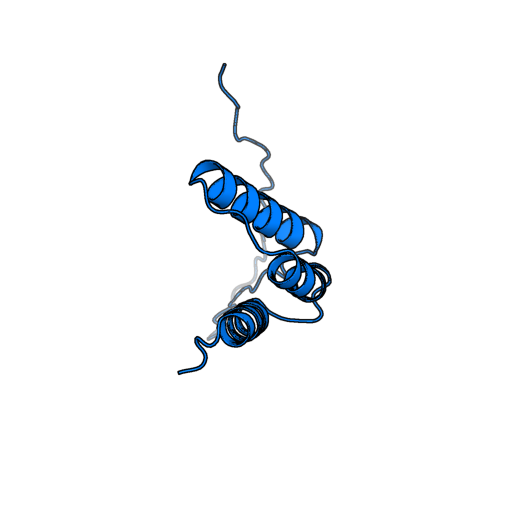G A O 1
#

InterPro domains:
  IPR033788 Antitoxin VbhA-like [cd11586] (34-83)
  IPR041535 Antitoxin VbhA [PF18495] (36-81)
  IPR043038 Antitoxin VbhA domain superfamily [G3DSA:1.10.8.1050] (29-83)

Foldseek 3Di:
DDDDPDPDDDDDPPDDDDDDDDDPPPVPPPQALVNLVVVVVVVQVVCVVVVHHDDPVLVVLSVCCSNVVDDPVVSVCVVCVVVVNND

Secondary structure (DSSP, 8-state):
--------------------------------HHHHHHHHHHHHHHHHHTT-PPPHHHHHHHHHHHHTSS-HHHHHHHHHHHTT---